Protein AF-A0A846DEI3-F1 (afdb_monomer_lite)

pLDDT: mean 89.53, std 8.42, range [49.41, 97.12]

Foldseek 3Di:
DLLVVLVVCLVCVVVVCVVVDACQVVLVVSLLVLLLVLQLDDADPVNLVVVVVSQVVSCVSRVYHSVLSNCCSVCHCVNPVNVCVLVVNPDPDDPDDPDDDPCNVVSVVSNVVSCVVVVVPD

Structure (mmCIF, N/CA/C/O backbone):
data_AF-A0A846DEI3-F1
#
_entry.id   AF-A0A846DEI3-F1
#
loop_
_atom_site.group_PDB
_atom_site.id
_atom_site.type_symbol
_atom_site.label_atom_id
_atom_site.label_alt_id
_atom_site.label_comp_id
_atom_site.label_asym_id
_atom_site.label_entity_id
_atom_site.label_seq_id
_atom_site.pdbx_PDB_ins_code
_atom_site.Cartn_x
_atom_site.Cartn_y
_atom_site.Cartn_z
_atom_site.occupancy
_atom_site.B_iso_or_equiv
_atom_site.auth_seq_id
_atom_site.auth_comp_id
_atom_site.auth_asym_id
_atom_site.auth_atom_id
_atom_site.pdbx_PDB_model_num
ATOM 1 N N . MET A 1 1 ? 7.607 -12.298 -1.172 1.00 78.75 1 MET A N 1
ATOM 2 C CA . MET A 1 1 ? 7.152 -12.685 -2.530 1.00 78.75 1 MET A CA 1
ATOM 3 C C . MET A 1 1 ? 6.881 -11.451 -3.376 1.00 78.75 1 MET A C 1
ATOM 5 O O . MET A 1 1 ? 7.475 -11.350 -4.434 1.00 78.75 1 MET A O 1
ATOM 9 N N . LEU A 1 2 ? 6.066 -10.498 -2.905 1.00 92.00 2 LEU A N 1
ATOM 10 C CA . LEU A 1 2 ? 5.775 -9.262 -3.643 1.00 92.00 2 LEU A CA 1
ATOM 11 C C . LEU A 1 2 ? 7.010 -8.369 -3.878 1.00 92.00 2 LEU A C 1
ATOM 13 O O . LEU A 1 2 ? 7.145 -7.809 -4.959 1.00 92.00 2 LEU A O 1
ATOM 17 N N . THR A 1 3 ? 7.956 -8.330 -2.931 1.00 92.88 3 THR A N 1
ATOM 18 C CA . THR A 1 3 ? 9.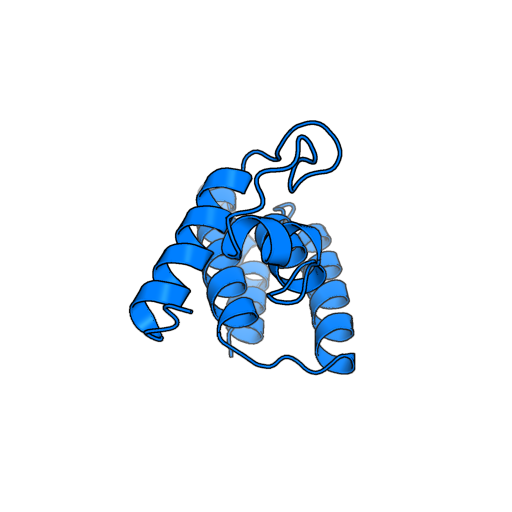280 -7.694 -3.101 1.00 92.88 3 THR A CA 1
ATOM 19 C C . THR A 1 3 ? 9.994 -8.205 -4.349 1.00 92.88 3 THR A C 1
ATOM 21 O O . THR A 1 3 ? 10.292 -7.419 -5.232 1.00 92.88 3 THR A O 1
ATOM 24 N N . ALA A 1 4 ? 10.145 -9.526 -4.484 1.00 94.00 4 ALA A N 1
ATOM 25 C CA . ALA A 1 4 ? 10.816 -10.136 -5.631 1.00 94.00 4 ALA A CA 1
ATOM 26 C C . ALA A 1 4 ? 10.081 -9.889 -6.961 1.00 94.00 4 ALA A C 1
ATOM 28 O O . ALA A 1 4 ? 10.718 -9.776 -8.002 1.00 94.00 4 ALA A O 1
ATOM 29 N N . ILE A 1 5 ? 8.744 -9.802 -6.942 1.00 93.81 5 ILE A N 1
ATOM 30 C CA . ILE A 1 5 ? 7.963 -9.421 -8.132 1.00 93.81 5 ILE A CA 1
ATOM 31 C C . ILE A 1 5 ? 8.276 -7.971 -8.513 1.00 93.81 5 ILE A C 1
ATOM 33 O O . ILE A 1 5 ? 8.549 -7.698 -9.675 1.00 93.81 5 ILE A O 1
ATOM 37 N N . THR A 1 6 ? 8.278 -7.067 -7.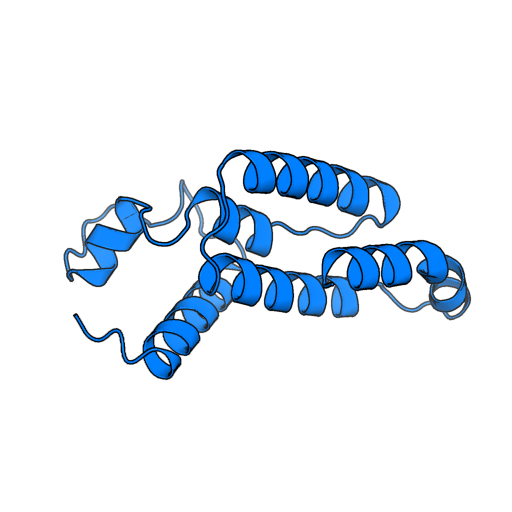530 1.00 94.44 6 THR A N 1
ATOM 38 C CA . THR A 1 6 ? 8.566 -5.639 -7.736 1.00 94.44 6 THR A CA 1
ATOM 39 C C . THR A 1 6 ? 9.988 -5.442 -8.267 1.00 94.44 6 THR A C 1
ATOM 41 O O . THR A 1 6 ? 10.175 -4.783 -9.282 1.00 94.44 6 THR A O 1
ATOM 44 N N . GLU A 1 7 ? 10.976 -6.093 -7.649 1.00 94.31 7 GLU A N 1
ATOM 45 C CA . GLU A 1 7 ? 12.375 -6.090 -8.097 1.00 94.31 7 GLU A CA 1
ATOM 46 C C . GLU A 1 7 ? 12.501 -6.619 -9.529 1.00 94.31 7 GLU A C 1
ATOM 48 O O . GLU A 1 7 ? 13.104 -5.964 -10.371 1.00 94.31 7 GLU A O 1
ATOM 53 N N . SER A 1 8 ? 11.856 -7.746 -9.847 1.00 93.75 8 SER A N 1
ATOM 54 C CA . SER A 1 8 ? 11.885 -8.299 -11.202 1.00 93.75 8 SER A CA 1
ATOM 55 C C . SER A 1 8 ? 11.248 -7.368 -12.237 1.00 93.75 8 SER A C 1
ATOM 57 O O . SER A 1 8 ? 11.721 -7.345 -13.373 1.00 93.75 8 SER A O 1
ATOM 59 N N . CYS A 1 9 ? 10.185 -6.631 -11.896 1.00 92.44 9 CYS A N 1
ATOM 60 C CA . CYS A 1 9 ? 9.587 -5.637 -12.792 1.00 92.44 9 CYS A CA 1
ATOM 61 C C . CYS A 1 9 ? 10.567 -4.500 -13.094 1.00 92.44 9 CYS A C 1
ATOM 63 O O . CYS A 1 9 ? 10.715 -4.134 -14.255 1.00 92.44 9 CYS A O 1
ATOM 65 N N . ILE A 1 10 ? 11.256 -3.997 -12.069 1.00 91.75 10 ILE A N 1
ATOM 66 C CA . ILE A 1 10 ? 12.214 -2.892 -12.187 1.00 91.75 10 ILE A CA 1
ATOM 67 C C . ILE A 1 10 ? 13.447 -3.331 -12.981 1.00 91.75 10 ILE A C 1
ATOM 69 O O . ILE A 1 10 ? 13.801 -2.696 -13.967 1.00 91.75 10 ILE A O 1
ATOM 73 N N . GLU A 1 11 ? 14.054 -4.463 -12.616 1.00 92.25 11 GLU A N 1
ATOM 74 C CA . GLU A 1 11 ? 15.271 -4.986 -13.256 1.00 92.25 11 GLU A CA 1
ATOM 75 C C . GLU A 1 11 ? 15.105 -5.264 -14.755 1.00 92.25 11 GLU A C 1
ATOM 77 O O . GLU A 1 11 ? 16.081 -5.241 -15.502 1.00 92.25 11 GLU A O 1
ATOM 82 N N . ASN A 1 12 ? 13.885 -5.572 -15.198 1.00 90.81 12 ASN A N 1
ATOM 83 C CA . ASN A 1 12 ? 13.601 -5.923 -16.589 1.00 90.81 12 ASN A CA 1
ATOM 84 C C . ASN A 1 12 ? 12.855 -4.810 -17.337 1.00 90.81 12 ASN A C 1
ATOM 86 O O . ASN A 1 12 ? 12.467 -5.030 -18.487 1.00 90.81 12 ASN A O 1
ATOM 90 N N . TRP A 1 13 ? 12.643 -3.641 -16.716 1.00 90.69 13 TRP A N 1
ATOM 91 C CA . TRP A 1 13 ? 11.827 -2.589 -17.319 1.00 90.69 13 TRP A CA 1
ATOM 92 C C . TRP A 1 13 ? 12.443 -2.015 -18.593 1.00 90.69 13 TRP A C 1
ATOM 94 O O . TRP A 1 13 ? 11.712 -1.754 -19.543 1.00 90.69 13 TRP A O 1
ATOM 104 N N . ASP A 1 14 ? 13.773 -1.920 -18.665 1.00 87.44 14 ASP A N 1
ATOM 105 C CA . ASP A 1 14 ? 14.489 -1.432 -19.852 1.00 87.44 14 ASP A CA 1
ATOM 106 C C . ASP A 1 14 ? 14.063 -2.171 -21.135 1.00 87.44 14 ASP A C 1
ATOM 108 O O . ASP A 1 14 ? 13.927 -1.569 -22.196 1.00 87.44 14 ASP A O 1
ATOM 112 N N . LEU A 1 15 ? 13.772 -3.476 -21.038 1.00 88.12 15 LEU A N 1
ATOM 113 C CA . LEU A 1 15 ? 13.312 -4.282 -22.176 1.00 88.12 15 LEU A CA 1
ATOM 114 C C . LEU A 1 15 ? 11.915 -3.883 -22.665 1.00 88.12 15 LEU A C 1
ATOM 116 O O . LEU A 1 15 ? 11.580 -4.116 -23.822 1.00 88.12 15 LEU A O 1
ATOM 120 N N . VAL A 1 16 ? 11.076 -3.359 -21.774 1.00 86.94 16 VAL A N 1
ATOM 121 C CA . VAL A 1 16 ? 9.705 -2.921 -22.059 1.00 86.94 16 VAL A CA 1
ATOM 122 C C . VAL A 1 16 ? 9.706 -1.467 -22.534 1.00 86.94 16 VAL A C 1
ATOM 124 O O . VAL A 1 16 ? 9.007 -1.147 -23.498 1.00 86.94 16 VAL A O 1
ATOM 127 N N . ASP A 1 17 ? 10.541 -0.621 -21.927 1.00 86.38 17 ASP A N 1
ATOM 128 C CA . ASP A 1 17 ? 10.724 0.785 -22.305 1.00 86.38 17 ASP A CA 1
ATOM 129 C C . ASP A 1 17 ? 11.225 0.941 -23.754 1.00 86.38 17 ASP A C 1
ATOM 131 O O . ASP A 1 17 ? 10.808 1.854 -24.464 1.00 86.38 17 ASP A O 1
ATOM 135 N N . GLU A 1 18 ? 12.001 -0.024 -24.272 1.00 89.25 18 GLU A N 1
ATOM 136 C CA . GLU A 1 18 ? 12.377 -0.096 -25.697 1.00 89.25 18 GLU A CA 1
ATOM 137 C C . GLU A 1 18 ? 11.171 -0.050 -26.664 1.00 89.25 18 GLU A C 1
ATOM 139 O O . GLU A 1 18 ? 11.315 0.349 -27.825 1.00 89.25 18 GLU A O 1
ATOM 144 N N . TYR A 1 19 ? 9.975 -0.427 -26.200 1.00 88.19 19 TYR A N 1
ATOM 145 C CA . TYR A 1 19 ? 8.728 -0.380 -26.968 1.00 88.19 19 TYR A CA 1
ATOM 146 C C . TYR A 1 19 ? 7.907 0.902 -26.739 1.00 88.19 19 TYR A C 1
ATOM 148 O O . TYR A 1 19 ? 6.831 1.040 -27.328 1.00 88.19 19 TYR A O 1
ATOM 156 N N . GLY A 1 20 ? 8.404 1.847 -25.935 1.00 84.12 20 GLY A N 1
ATOM 157 C CA . GLY A 1 20 ? 7.754 3.121 -25.618 1.00 84.12 20 GLY A CA 1
ATOM 158 C C . GLY A 1 20 ? 6.556 2.988 -24.677 1.00 84.12 20 GLY A C 1
ATOM 159 O O . GLY A 1 20 ? 5.601 3.756 -24.800 1.00 84.12 20 GLY A O 1
ATOM 160 N N . ILE A 1 21 ? 6.573 1.979 -23.805 1.00 85.81 21 ILE A N 1
ATOM 161 C CA . ILE A 1 21 ? 5.526 1.724 -22.813 1.00 85.81 21 ILE A CA 1
ATOM 162 C C . ILE A 1 21 ? 5.926 2.381 -21.490 1.00 85.81 21 ILE A C 1
ATOM 164 O O . ILE A 1 21 ? 7.038 2.181 -21.012 1.00 85.81 21 ILE A O 1
ATOM 168 N N . ASP A 1 22 ? 4.993 3.123 -20.899 1.00 85.69 22 ASP A N 1
ATOM 169 C CA . ASP A 1 22 ? 5.148 3.757 -19.589 1.00 85.69 22 ASP A CA 1
ATOM 170 C C . ASP A 1 22 ? 5.008 2.728 -18.451 1.00 85.69 22 ASP A C 1
ATOM 172 O O . ASP A 1 22 ? 4.202 1.795 -18.539 1.00 85.69 22 ASP A O 1
ATOM 176 N N . ASN A 1 23 ? 5.800 2.875 -17.389 1.00 87.44 23 ASN A N 1
ATOM 177 C CA . ASN A 1 23 ? 5.723 2.016 -16.207 1.00 87.44 23 ASN A CA 1
ATOM 178 C C . ASN A 1 23 ? 4.587 2.372 -15.267 1.00 87.44 23 ASN A C 1
ATOM 180 O O . ASN A 1 23 ? 4.241 1.530 -14.436 1.00 87.44 23 ASN A O 1
ATOM 184 N N . ASP A 1 24 ? 3.997 3.555 -15.405 1.00 86.69 24 ASP A N 1
ATOM 185 C CA . ASP A 1 24 ? 2.982 4.056 -14.486 1.00 86.69 24 ASP A CA 1
ATOM 186 C C . ASP A 1 24 ? 1.811 3.081 -14.288 1.00 86.69 24 ASP A C 1
ATOM 188 O O . ASP A 1 24 ? 1.379 2.871 -13.153 1.00 86.69 24 ASP A O 1
ATOM 192 N N . ASP A 1 25 ? 1.353 2.399 -15.343 1.00 88.06 25 ASP A N 1
ATOM 193 C CA . ASP A 1 25 ? 0.279 1.401 -15.240 1.00 88.06 25 ASP A CA 1
ATOM 194 C C . ASP A 1 25 ? 0.684 0.219 -14.340 1.00 88.06 25 ASP A C 1
ATOM 196 O O . ASP A 1 25 ? -0.068 -0.206 -13.462 1.00 88.06 25 ASP A O 1
ATOM 200 N N . ILE A 1 26 ? 1.901 -0.305 -14.515 1.00 90.88 26 ILE A N 1
ATOM 201 C CA . ILE A 1 26 ? 2.397 -1.437 -13.718 1.00 90.88 26 ILE A CA 1
ATO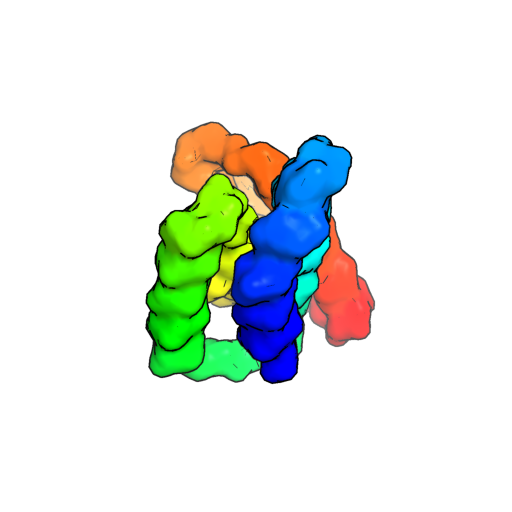M 202 C C . ILE A 1 26 ? 2.733 -0.986 -12.298 1.00 90.88 26 ILE A C 1
ATOM 204 O O . ILE A 1 26 ? 2.459 -1.711 -11.339 1.00 90.88 26 ILE A O 1
ATOM 208 N N . ALA A 1 27 ? 3.298 0.209 -12.144 1.00 91.19 27 ALA A N 1
ATOM 209 C CA . ALA A 1 27 ? 3.560 0.802 -10.846 1.00 91.19 27 ALA A CA 1
ATOM 210 C C . ALA A 1 27 ? 2.257 1.001 -10.064 1.00 91.19 27 ALA A C 1
ATOM 212 O O . ALA A 1 27 ? 2.212 0.647 -8.889 1.00 91.19 27 ALA A O 1
ATOM 213 N N . CYS A 1 28 ? 1.185 1.472 -10.707 1.00 90.75 28 CYS A N 1
ATOM 214 C CA . CYS A 1 28 ? -0.137 1.635 -10.102 1.00 90.75 28 CYS A CA 1
ATOM 215 C C . CYS A 1 28 ? -0.714 0.301 -9.597 1.00 90.75 28 CYS A C 1
ATOM 217 O O . CYS A 1 28 ? -1.153 0.196 -8.444 1.00 90.75 28 CYS A O 1
ATOM 219 N N . GLU A 1 29 ? -0.632 -0.754 -10.411 1.00 93.44 29 GLU A N 1
ATOM 220 C CA . GLU A 1 29 ? -1.056 -2.101 -10.015 1.00 93.44 29 GLU A CA 1
ATOM 221 C C . GLU A 1 29 ? -0.218 -2.641 -8.846 1.00 93.44 29 GLU A C 1
ATOM 223 O O . GLU A 1 29 ? -0.757 -3.154 -7.861 1.00 93.44 29 GLU A O 1
ATOM 228 N N . LEU A 1 30 ? 1.107 -2.467 -8.886 1.00 94.94 30 LEU A N 1
ATOM 229 C CA . LEU A 1 30 ? 1.983 -2.857 -7.779 1.00 94.94 30 LEU A CA 1
ATOM 230 C C . LEU A 1 30 ? 1.676 -2.064 -6.504 1.00 94.94 30 LEU A C 1
ATOM 232 O O . LEU A 1 30 ? 1.669 -2.646 -5.420 1.00 94.94 30 LEU A O 1
ATOM 236 N N . ASN A 1 31 ? 1.382 -0.770 -6.618 1.00 94.94 31 ASN A N 1
ATOM 237 C CA . ASN A 1 31 ? 1.002 0.094 -5.503 1.00 94.94 31 ASN A CA 1
ATOM 238 C C . ASN A 1 31 ? -0.288 -0.415 -4.836 1.00 94.94 31 ASN A C 1
ATOM 240 O O . ASN A 1 31 ? -0.345 -0.570 -3.615 1.00 94.94 31 ASN A O 1
ATOM 244 N N . THR A 1 32 ? -1.283 -0.790 -5.645 1.00 95.75 32 THR A N 1
ATOM 245 C CA . THR A 1 32 ? -2.542 -1.404 -5.192 1.00 95.75 32 THR A CA 1
ATOM 246 C C . THR A 1 32 ? -2.299 -2.720 -4.453 1.00 95.75 32 THR A C 1
ATOM 248 O O . THR A 1 32 ? -2.761 -2.899 -3.322 1.00 95.75 32 THR A O 1
ATOM 251 N N . VAL A 1 33 ? -1.519 -3.633 -5.038 1.00 95.88 33 VAL A N 1
ATOM 252 C CA . VAL A 1 33 ? -1.227 -4.938 -4.422 1.00 95.88 33 VAL A CA 1
ATOM 253 C C . VAL A 1 33 ? -0.401 -4.783 -3.139 1.00 95.88 33 VAL A C 1
ATOM 255 O O . VAL A 1 33 ? -0.627 -5.511 -2.164 1.00 95.88 33 VAL A O 1
ATOM 258 N N . TRP A 1 34 ? 0.522 -3.817 -3.088 1.00 96.88 34 TRP A N 1
ATOM 259 C CA . TRP A 1 34 ? 1.254 -3.478 -1.868 1.00 96.88 34 TRP A CA 1
ATOM 260 C C . TRP A 1 34 ? 0.324 -2.948 -0.781 1.00 96.88 34 TRP A C 1
ATOM 262 O O . TRP A 1 34 ? 0.397 -3.443 0.343 1.00 96.88 34 TRP A O 1
ATOM 272 N N . CYS A 1 35 ? -0.588 -2.022 -1.095 1.00 97.06 35 CYS A N 1
ATOM 273 C CA . CYS A 1 35 ? -1.605 -1.558 -0.149 1.00 97.06 35 CYS A CA 1
ATOM 274 C C . CYS A 1 35 ? -2.419 -2.711 0.431 1.00 97.06 35 CYS A C 1
ATOM 276 O O . CYS A 1 35 ? -2.551 -2.812 1.653 1.00 97.06 35 CYS A O 1
ATOM 278 N N . GLU A 1 36 ? -2.938 -3.597 -0.424 1.00 95.81 36 GLU A N 1
ATOM 279 C CA . GLU A 1 36 ? -3.708 -4.754 0.033 1.00 95.81 36 GLU A CA 1
ATOM 280 C C . GLU A 1 36 ? -2.889 -5.651 0.954 1.00 95.81 36 GLU A C 1
ATOM 282 O O . GLU A 1 36 ? -3.372 -6.062 2.012 1.00 95.81 36 GLU A O 1
ATOM 287 N N . THR A 1 37 ? -1.643 -5.932 0.571 1.00 95.25 37 THR A N 1
ATOM 288 C CA . THR A 1 37 ? -0.739 -6.788 1.341 1.00 95.25 37 THR A CA 1
ATOM 289 C C . THR A 1 37 ? -0.454 -6.173 2.706 1.00 95.25 37 THR A C 1
ATOM 291 O O . THR A 1 37 ? -0.615 -6.842 3.725 1.00 95.25 37 THR A O 1
ATOM 294 N N . ILE A 1 38 ? -0.106 -4.886 2.739 1.00 95.69 38 ILE A N 1
ATOM 295 C CA . ILE A 1 38 ? 0.232 -4.140 3.954 1.00 95.69 38 ILE A CA 1
ATOM 296 C C . ILE A 1 38 ? -0.948 -4.080 4.921 1.00 95.69 38 ILE A C 1
ATOM 298 O O . ILE A 1 38 ? -0.775 -4.260 6.122 1.00 95.69 38 ILE A O 1
ATOM 302 N N . LEU A 1 39 ? -2.157 -3.847 4.411 1.00 95.44 39 LEU A N 1
ATOM 303 C CA . LEU A 1 39 ? -3.358 -3.734 5.238 1.00 95.44 39 LEU A CA 1
ATOM 304 C C .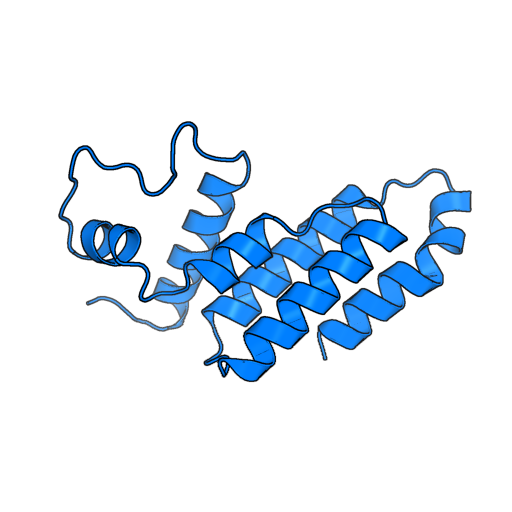 LEU A 1 39 ? -3.955 -5.096 5.622 1.00 95.44 39 LEU A C 1
ATOM 306 O O . LEU A 1 39 ? -4.757 -5.168 6.553 1.00 95.44 39 LEU A O 1
ATOM 310 N N . SER A 1 40 ? -3.581 -6.175 4.934 1.00 94.12 40 SER A N 1
ATOM 311 C CA . SER A 1 40 ? -4.060 -7.532 5.230 1.00 94.12 40 SER A CA 1
ATOM 312 C C . SER A 1 40 ? -3.102 -8.344 6.101 1.00 94.12 40 SER A C 1
ATOM 314 O O . SER A 1 40 ? -3.466 -9.437 6.537 1.00 94.12 40 SER A O 1
ATOM 316 N N . THR A 1 41 ? -1.893 -7.844 6.356 1.00 90.50 41 THR A N 1
ATOM 317 C CA . THR A 1 41 ? -0.854 -8.546 7.118 1.00 90.50 41 THR A CA 1
ATOM 318 C C . THR A 1 41 ? -0.437 -7.749 8.350 1.00 90.50 41 THR A C 1
ATOM 320 O O . THR A 1 41 ? -0.521 -6.524 8.378 1.00 90.50 41 THR A O 1
ATOM 323 N N . ASP A 1 42 ? -0.013 -8.451 9.401 1.00 87.06 42 ASP A N 1
ATOM 324 C CA . ASP A 1 42 ? 0.566 -7.808 10.582 1.00 87.06 42 ASP A CA 1
ATOM 325 C C . ASP A 1 42 ? 2.070 -7.629 10.354 1.00 87.06 42 ASP A C 1
ATOM 327 O O . ASP A 1 42 ? 2.851 -8.573 10.495 1.00 87.06 42 ASP A O 1
ATOM 331 N N . ILE A 1 43 ? 2.457 -6.432 9.911 1.00 88.19 43 ILE A N 1
ATOM 332 C CA . ILE A 1 43 ? 3.844 -6.106 9.570 1.00 88.19 43 ILE A CA 1
ATOM 333 C C . ILE A 1 43 ? 4.577 -5.607 10.814 1.00 88.19 43 ILE A C 1
ATOM 335 O O . ILE A 1 43 ? 4.242 -4.565 11.394 1.00 88.19 43 ILE A O 1
ATOM 339 N N . ALA A 1 44 ? 5.647 -6.312 11.181 1.00 89.75 44 ALA A N 1
ATOM 340 C CA . ALA A 1 44 ? 6.501 -5.926 12.294 1.00 89.75 44 ALA A CA 1
ATOM 341 C C . ALA A 1 44 ? 7.195 -4.579 12.036 1.00 89.75 44 ALA A C 1
ATOM 343 O O . ALA A 1 44 ? 7.532 -4.224 10.909 1.00 89.75 44 ALA A O 1
ATOM 344 N N . LYS A 1 45 ? 7.502 -3.828 13.101 1.00 89.38 45 LYS A N 1
ATOM 345 C CA . LYS A 1 45 ? 8.127 -2.499 12.977 1.00 89.38 45 LYS A CA 1
ATOM 346 C C . LYS A 1 45 ? 9.442 -2.505 12.181 1.00 89.38 45 LYS A C 1
ATOM 348 O O . LYS A 1 45 ? 9.695 -1.547 11.463 1.00 89.38 45 LYS A O 1
ATOM 353 N N . SER A 1 46 ? 10.270 -3.542 12.321 1.00 89.69 46 SER A N 1
ATOM 354 C CA . SER A 1 46 ? 11.509 -3.679 11.541 1.00 89.69 46 SER A CA 1
ATOM 355 C C . SER A 1 46 ? 11.224 -3.845 10.050 1.00 89.69 46 SER A C 1
ATOM 357 O O . SER A 1 46 ? 11.829 -3.161 9.239 1.00 89.69 46 SER A O 1
ATOM 359 N N . GLU A 1 47 ? 10.235 -4.666 9.704 1.00 91.75 47 GLU A N 1
ATOM 360 C CA . GLU A 1 47 ? 9.836 -4.912 8.317 1.00 91.75 47 GLU A CA 1
ATOM 361 C C . GLU A 1 47 ? 9.215 -3.665 7.672 1.00 91.75 47 GLU A C 1
ATOM 363 O O . GLU A 1 47 ? 9.444 -3.408 6.496 1.00 91.75 47 GLU A O 1
ATOM 368 N N . LYS A 1 48 ? 8.515 -2.819 8.444 1.00 92.31 48 LYS A N 1
ATOM 369 C CA . LYS A 1 48 ? 8.071 -1.504 7.948 1.00 92.31 48 LYS A CA 1
ATOM 370 C C . LYS A 1 48 ? 9.244 -0.614 7.529 1.00 92.31 48 LYS A C 1
ATOM 372 O O . LYS A 1 48 ? 9.141 0.080 6.527 1.00 92.31 48 LYS A O 1
ATOM 377 N N . VAL A 1 49 ? 10.341 -0.619 8.292 1.00 94.12 49 VAL A N 1
ATOM 378 C CA . VAL A 1 49 ? 11.541 0.166 7.952 1.00 94.12 49 VAL A CA 1
ATOM 379 C C . VAL A 1 49 ? 12.186 -0.376 6.681 1.00 94.12 49 VAL A C 1
ATOM 381 O O . VAL A 1 49 ? 12.521 0.407 5.799 1.00 94.12 49 VAL A O 1
ATOM 384 N N . ASP A 1 50 ? 12.305 -1.699 6.565 1.00 94.50 50 ASP A N 1
ATOM 385 C CA . ASP A 1 50 ? 12.861 -2.338 5.369 1.00 94.50 50 ASP A CA 1
ATOM 386 C C . ASP A 1 50 ? 12.007 -2.037 4.122 1.00 94.50 50 ASP A C 1
ATOM 388 O O . ASP A 1 50 ? 12.545 -1.748 3.055 1.00 94.50 50 ASP A O 1
ATOM 392 N N . LEU A 1 51 ? 10.675 -2.033 4.253 1.00 95.00 51 LEU A N 1
ATOM 393 C CA . LEU A 1 51 ? 9.764 -1.671 3.164 1.00 95.00 51 LEU A CA 1
ATOM 394 C C . LEU A 1 51 ? 9.877 -0.202 2.745 1.00 95.00 51 LEU A C 1
ATOM 396 O O . LEU A 1 51 ? 9.874 0.066 1.550 1.00 95.00 51 LEU A O 1
ATOM 400 N N . GLU A 1 52 ? 10.011 0.742 3.680 1.00 94.75 52 GLU A N 1
ATOM 401 C CA . GLU A 1 52 ? 10.237 2.156 3.329 1.00 94.75 52 GLU A CA 1
ATOM 402 C C . GLU A 1 52 ? 11.550 2.344 2.554 1.00 94.75 52 GLU A C 1
ATOM 404 O O . GLU A 1 52 ? 11.568 3.044 1.543 1.00 94.75 52 GLU A O 1
ATOM 409 N N . VAL A 1 53 ? 12.628 1.661 2.967 1.00 95.25 53 VAL A N 1
ATOM 410 C CA . VAL A 1 53 ? 13.909 1.674 2.237 1.00 95.25 53 VAL A CA 1
ATOM 411 C C . VAL A 1 53 ? 13.746 1.102 0.829 1.00 95.25 53 VAL A C 1
ATOM 413 O O . VAL A 1 53 ? 14.284 1.656 -0.129 1.00 95.25 53 VAL A O 1
ATOM 416 N N . ASN A 1 54 ? 12.984 0.018 0.687 1.00 94.69 54 ASN A N 1
ATOM 417 C CA . ASN A 1 54 ? 12.697 -0.566 -0.617 1.00 94.69 54 ASN A CA 1
ATOM 418 C C . ASN A 1 54 ? 11.871 0.377 -1.499 1.00 94.69 54 ASN A C 1
ATOM 420 O O . ASN A 1 54 ? 12.220 0.556 -2.659 1.00 94.69 54 ASN A O 1
ATOM 424 N N . PHE A 1 55 ? 10.830 1.026 -0.967 1.00 94.88 55 PHE A N 1
ATOM 425 C CA . PHE A 1 55 ? 10.053 2.008 -1.727 1.00 94.88 55 PHE A CA 1
ATOM 426 C C . PHE A 1 55 ? 10.909 3.198 -2.176 1.00 94.88 55 PHE A C 1
ATOM 428 O O . PHE A 1 55 ? 10.748 3.656 -3.306 1.00 94.88 55 PHE A O 1
ATOM 435 N N . ASP A 1 56 ? 11.838 3.676 -1.338 1.00 94.19 56 ASP A N 1
ATOM 436 C CA . ASP A 1 56 ? 12.798 4.721 -1.724 1.00 94.19 56 ASP A CA 1
ATOM 437 C C . ASP A 1 56 ? 13.691 4.247 -2.872 1.00 94.19 56 ASP A C 1
ATOM 439 O O . ASP A 1 56 ? 13.894 4.970 -3.847 1.00 94.19 56 ASP A O 1
ATOM 443 N N . PHE A 1 57 ? 14.226 3.031 -2.773 1.00 93.12 57 PHE A N 1
ATOM 444 C CA . PHE A 1 57 ? 15.065 2.454 -3.816 1.00 93.12 57 PHE A CA 1
ATOM 445 C C . PHE A 1 57 ? 14.295 2.288 -5.134 1.00 93.12 57 PHE A C 1
ATOM 447 O O . PHE A 1 57 ? 14.731 2.798 -6.161 1.00 93.12 57 PHE A O 1
ATOM 454 N N . TRP A 1 58 ? 13.119 1.660 -5.102 1.00 93.12 58 TRP A N 1
ATOM 455 C CA . TRP A 1 58 ? 12.300 1.416 -6.291 1.00 93.12 58 TRP A CA 1
ATOM 456 C C . TRP A 1 58 ? 11.860 2.700 -6.983 1.00 93.12 58 TRP A C 1
ATOM 458 O O . TRP A 1 58 ? 11.904 2.777 -8.206 1.00 93.12 58 TRP A O 1
ATOM 468 N N . GLN A 1 59 ? 11.491 3.726 -6.217 1.00 91.31 59 GLN A N 1
ATOM 469 C CA . GLN A 1 59 ? 11.151 5.030 -6.775 1.00 91.31 59 GLN A CA 1
ATOM 470 C C . GLN A 1 59 ? 12.349 5.682 -7.480 1.00 91.31 59 GLN A C 1
ATOM 472 O O . GLN A 1 59 ? 12.178 6.297 -8.529 1.00 91.31 59 GLN A O 1
ATOM 477 N N . ASN A 1 60 ? 13.558 5.557 -6.923 1.00 91.25 60 ASN A N 1
ATOM 478 C CA . ASN A 1 60 ? 14.761 6.119 -7.539 1.00 91.25 60 ASN A CA 1
ATOM 479 C C . ASN A 1 60 ? 15.166 5.379 -8.819 1.00 91.25 60 ASN A C 1
ATOM 481 O O . ASN A 1 60 ? 15.556 6.030 -9.784 1.00 91.25 60 ASN A O 1
ATOM 485 N N . GLU A 1 61 ? 15.078 4.049 -8.827 1.00 90.19 61 GLU A N 1
ATOM 486 C CA . GLU A 1 61 ? 15.461 3.242 -9.992 1.00 90.19 61 GLU A CA 1
ATOM 487 C C . GLU A 1 61 ? 14.433 3.333 -11.120 1.00 90.19 61 GLU A C 1
ATOM 489 O O . GLU A 1 61 ? 14.799 3.397 -12.289 1.00 90.19 61 GLU A O 1
ATOM 494 N N . TRP A 1 62 ? 13.145 3.341 -10.778 1.00 88.19 62 TRP A N 1
ATOM 495 C CA . TRP A 1 62 ? 12.078 3.188 -11.762 1.00 88.19 62 TRP A CA 1
ATOM 496 C C . TRP A 1 62 ? 11.392 4.508 -12.126 1.00 88.19 62 TRP A C 1
ATOM 498 O O . TRP A 1 62 ? 10.771 4.607 -13.175 1.00 88.19 62 TRP A O 1
ATOM 508 N N . GLY A 1 63 ? 11.503 5.545 -11.294 1.00 83.75 63 GLY A N 1
ATOM 509 C CA . GLY A 1 63 ? 10.881 6.848 -11.547 1.00 83.75 63 GLY A CA 1
ATOM 510 C C . GLY A 1 63 ? 9.377 6.922 -11.257 1.00 83.75 63 GLY A C 1
ATOM 511 O O . GLY A 1 63 ? 8.815 8.010 -11.363 1.00 83.75 63 GLY A O 1
ATOM 512 N N . SER A 1 64 ? 8.738 5.825 -10.837 1.00 81.44 64 SER A N 1
ATOM 513 C CA . SER A 1 64 ? 7.323 5.794 -10.431 1.00 81.44 64 SER A CA 1
ATOM 514 C C . SER A 1 64 ? 7.150 5.814 -8.910 1.00 81.44 64 SER A C 1
ATOM 516 O O . SER A 1 64 ? 8.010 5.362 -8.149 1.00 81.44 64 SER A O 1
ATOM 518 N N . TYR A 1 65 ? 6.003 6.316 -8.449 1.00 84.12 65 TYR A N 1
ATOM 519 C CA . TYR A 1 65 ? 5.736 6.551 -7.029 1.00 84.12 65 TYR A CA 1
ATOM 520 C C . TYR A 1 65 ? 4.911 5.433 -6.374 1.00 84.12 65 TYR A C 1
ATOM 522 O O . TYR A 1 65 ? 3.896 4.982 -6.901 1.00 84.12 65 TYR A O 1
ATOM 530 N N . PHE A 1 66 ? 5.298 5.057 -5.151 1.00 92.19 66 PHE A N 1
ATOM 531 C CA . PHE A 1 66 ? 4.587 4.097 -4.289 1.00 92.19 66 PHE A CA 1
ATOM 532 C C . PHE A 1 66 ? 3.807 4.796 -3.159 1.00 92.19 66 PHE A C 1
ATOM 534 O O . PHE A 1 66 ? 3.660 4.269 -2.056 1.00 92.19 66 PHE A O 1
ATOM 541 N N . ASP A 1 67 ? 3.323 6.016 -3.407 1.00 93.12 67 ASP A N 1
ATOM 542 C CA . ASP A 1 67 ? 2.805 6.893 -2.347 1.00 93.12 67 ASP A CA 1
ATOM 543 C C . ASP A 1 67 ? 1.576 6.321 -1.628 1.00 93.12 67 ASP A C 1
ATOM 545 O O . ASP A 1 67 ? 1.460 6.444 -0.407 1.00 93.12 67 ASP A O 1
ATOM 549 N N . MET A 1 68 ? 0.685 5.637 -2.354 1.00 95.75 68 MET A N 1
ATOM 550 C CA . MET A 1 68 ? -0.478 4.973 -1.763 1.00 95.75 68 MET A CA 1
ATOM 551 C C . MET A 1 68 ? -0.060 3.846 -0.801 1.00 95.75 68 MET A C 1
ATOM 553 O O . MET A 1 68 ? -0.561 3.772 0.326 1.00 95.75 68 MET A O 1
ATOM 557 N N . ALA A 1 69 ? 0.898 3.002 -1.196 1.00 96.19 69 ALA A N 1
ATOM 558 C CA . ALA A 1 69 ? 1.443 1.922 -0.377 1.00 96.19 69 ALA A CA 1
ATOM 559 C C . ALA A 1 69 ? 2.168 2.457 0.857 1.00 96.19 69 ALA A C 1
ATOM 561 O O . ALA A 1 69 ? 1.966 1.934 1.956 1.00 96.19 69 ALA A O 1
ATOM 562 N N . ARG A 1 70 ? 2.932 3.546 0.720 1.00 95.56 70 ARG A N 1
ATOM 563 C CA . ARG A 1 70 ? 3.536 4.241 1.867 1.00 95.56 70 ARG A CA 1
ATOM 564 C C . ARG A 1 70 ? 2.480 4.788 2.818 1.00 95.56 70 ARG A C 1
ATOM 566 O O . ARG A 1 70 ? 2.568 4.560 4.023 1.00 95.56 70 ARG A O 1
ATOM 573 N N . ALA A 1 71 ? 1.437 5.441 2.303 1.00 95.38 71 ALA A N 1
ATOM 574 C CA . ALA A 1 71 ? 0.336 5.924 3.133 1.00 95.38 71 ALA A CA 1
ATOM 575 C C . ALA A 1 71 ? -0.353 4.771 3.880 1.00 95.38 71 ALA A C 1
ATOM 577 O O . ALA A 1 71 ? -0.632 4.889 5.076 1.00 95.38 71 ALA A O 1
ATOM 578 N N . ALA A 1 72 ? -0.567 3.630 3.217 1.00 96.44 72 ALA A N 1
ATOM 579 C CA . ALA A 1 72 ? -1.085 2.421 3.851 1.00 96.44 72 ALA A CA 1
ATOM 580 C C . ALA A 1 72 ? -0.149 1.893 4.956 1.00 96.44 72 ALA A C 1
ATOM 582 O O . ALA A 1 72 ? -0.630 1.532 6.031 1.00 96.44 72 ALA A O 1
ATOM 583 N N . LEU A 1 73 ? 1.169 1.896 4.732 1.00 95.81 73 LEU A N 1
ATOM 584 C CA . LEU A 1 73 ? 2.183 1.423 5.683 1.00 95.81 73 LEU A CA 1
ATOM 585 C C . LEU A 1 73 ? 2.276 2.299 6.939 1.00 95.81 73 LEU A C 1
ATOM 587 O O . LEU A 1 73 ? 2.363 1.782 8.064 1.00 95.81 73 LEU A O 1
ATOM 591 N N . GLN A 1 74 ? 2.248 3.617 6.729 1.00 93.38 74 GLN A N 1
ATOM 592 C CA . GLN A 1 74 ? 2.414 4.643 7.757 1.00 93.38 74 GLN A CA 1
ATOM 593 C C . GLN A 1 74 ? 1.154 4.823 8.596 1.00 93.38 74 GLN A C 1
ATOM 595 O O . GLN A 1 74 ? 1.233 4.845 9.824 1.00 93.38 74 GLN A O 1
ATOM 600 N N . GLN A 1 75 ? -0.008 4.930 7.948 1.00 93.50 75 GLN A N 1
ATOM 601 C CA . GLN A 1 75 ? -1.282 5.049 8.649 1.00 93.50 75 GLN A CA 1
ATOM 602 C C . GLN A 1 75 ? -1.644 3.696 9.282 1.00 93.50 75 GLN A C 1
ATOM 604 O O . GLN A 1 75 ? -1.889 3.600 10.485 1.00 93.50 75 GLN A O 1
ATOM 609 N N . GLY A 1 76 ? -1.642 2.619 8.494 1.00 93.12 76 GLY A N 1
ATOM 610 C CA . GLY A 1 76 ? -2.182 1.331 8.925 1.00 93.12 76 GLY A CA 1
ATOM 611 C C . GLY A 1 76 ? -3.651 1.430 9.359 1.00 93.12 76 GLY A C 1
ATOM 612 O O . GLY A 1 76 ? -4.360 2.375 9.001 1.00 93.12 76 GLY A O 1
ATOM 613 N N . TRP A 1 77 ? -4.107 0.444 10.136 1.00 93.62 77 TRP A N 1
ATOM 614 C CA . TRP A 1 77 ? -5.453 0.436 10.723 1.00 93.62 77 TRP A CA 1
ATOM 615 C C . TRP A 1 77 ? -5.545 1.246 12.016 1.00 93.62 77 TRP A C 1
ATOM 617 O O . TRP A 1 77 ? -6.580 1.849 12.278 1.00 93.62 77 TRP A O 1
ATOM 627 N N . ASP A 1 78 ? -4.461 1.320 12.788 1.00 92.25 78 ASP A N 1
ATOM 628 C CA . ASP A 1 78 ? -4.429 1.997 14.093 1.00 92.25 78 ASP A CA 1
ATOM 629 C C . ASP A 1 78 ? -4.237 3.518 13.989 1.00 92.25 78 ASP A C 1
ATOM 631 O O . ASP A 1 78 ? -4.084 4.199 15.006 1.00 92.25 78 ASP A O 1
ATOM 635 N N . TYR A 1 79 ? -4.239 4.075 12.772 1.00 92.81 79 TYR A N 1
ATOM 636 C CA . TYR A 1 79 ? -4.121 5.513 12.572 1.00 92.81 79 TYR A CA 1
ATOM 637 C C . TYR A 1 79 ? -5.259 6.246 13.297 1.00 92.81 79 TYR A C 1
ATOM 639 O O . TYR A 1 79 ? -6.427 6.022 12.962 1.00 92.81 79 TYR A O 1
ATOM 647 N N . PRO A 1 80 ? -4.974 7.148 14.256 1.00 91.50 80 PRO A N 1
ATOM 648 C CA . PRO A 1 80 ? -6.029 7.733 15.078 1.00 91.50 80 PRO A CA 1
ATOM 649 C C . PRO A 1 80 ? -7.125 8.463 14.279 1.00 91.50 80 PRO A C 1
ATOM 651 O O . PRO A 1 80 ? -8.298 8.244 14.586 1.00 91.50 80 PRO A O 1
ATOM 654 N N . PRO A 1 81 ? -6.816 9.262 13.232 1.00 90.94 81 PRO A N 1
ATOM 655 C CA . PRO A 1 81 ? -7.851 9.857 12.385 1.00 90.94 81 PRO A CA 1
ATOM 656 C C . PRO A 1 81 ? -8.731 8.822 11.669 1.00 90.94 81 PRO A C 1
ATOM 658 O O . PRO A 1 81 ? -9.941 9.012 11.583 1.00 90.94 81 PRO A O 1
ATOM 661 N N . LEU A 1 82 ? -8.156 7.701 11.216 1.00 91.94 82 LEU A N 1
ATOM 662 C CA . LEU A 1 82 ? -8.920 6.620 10.586 1.00 91.9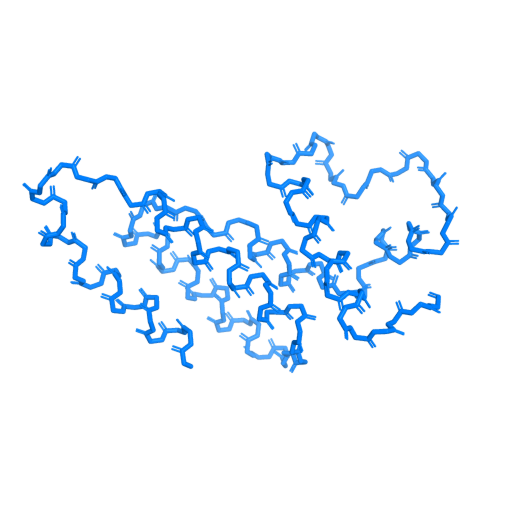4 82 LEU A CA 1
ATOM 663 C C . LEU A 1 82 ? -9.864 5.946 11.589 1.00 91.94 82 LEU A C 1
ATOM 665 O O . LEU A 1 82 ? -11.034 5.745 11.282 1.00 91.94 82 LEU A O 1
ATOM 669 N N . GLN A 1 83 ? -9.385 5.653 12.800 1.00 92.25 83 GLN A N 1
ATOM 670 C CA . GLN A 1 83 ? -10.196 5.054 13.866 1.00 92.25 83 GLN A CA 1
ATOM 671 C C . GLN A 1 83 ? -11.401 5.930 14.243 1.00 92.25 83 GLN A C 1
ATOM 673 O O . GLN A 1 83 ? -12.495 5.411 14.448 1.00 92.25 83 GLN A O 1
ATOM 678 N N . GLN A 1 84 ? -11.237 7.258 14.280 1.00 90.06 84 GLN A N 1
ATOM 679 C CA . GLN A 1 84 ? -12.357 8.180 14.514 1.00 90.06 84 GLN A CA 1
ATOM 680 C C . GLN A 1 84 ? -13.417 8.086 13.409 1.00 90.06 84 GLN A C 1
ATOM 682 O O . GLN A 1 84 ? -14.607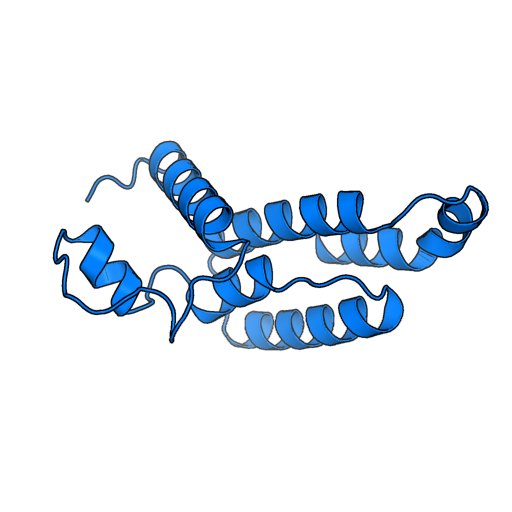 8.000 13.708 1.00 90.06 84 GLN A O 1
ATOM 687 N N . ILE A 1 85 ? -12.987 8.049 12.144 1.00 89.44 85 ILE A N 1
ATOM 688 C CA . ILE A 1 85 ? -13.890 7.923 10.993 1.00 89.44 85 ILE A CA 1
ATOM 689 C C . ILE A 1 85 ? -14.648 6.592 11.039 1.00 89.44 85 ILE A C 1
ATOM 691 O O . ILE A 1 85 ? -15.867 6.587 10.880 1.00 89.44 85 ILE A O 1
ATOM 695 N N . LEU A 1 86 ? -13.953 5.479 11.300 1.00 88.75 86 LEU A N 1
ATOM 696 C CA . LEU A 1 86 ? -14.567 4.148 11.378 1.00 88.75 86 LEU A CA 1
ATOM 697 C C . LEU A 1 86 ? -15.593 4.043 12.519 1.00 88.75 86 LEU A C 1
ATOM 699 O O . LEU A 1 86 ? -16.612 3.383 12.360 1.00 88.75 86 LEU A O 1
ATOM 703 N N . GLN A 1 87 ? -15.389 4.770 13.620 1.00 89.62 87 GLN A N 1
ATOM 704 C CA . GLN A 1 87 ? -16.342 4.862 14.736 1.00 89.62 87 GLN A CA 1
ATOM 705 C C . GLN A 1 87 ? -17.525 5.814 14.467 1.00 89.62 87 GLN A C 1
ATOM 707 O O . GLN A 1 87 ? -18.365 6.023 15.343 1.00 89.62 87 GLN A O 1
ATOM 712 N N . GLY A 1 88 ? -17.600 6.428 13.281 1.00 87.69 88 GLY A N 1
ATOM 713 C CA . GLY A 1 88 ? -18.644 7.391 12.925 1.00 87.69 88 GLY A CA 1
ATOM 714 C C . GLY A 1 88 ? -18.443 8.789 13.520 1.00 87.69 88 GLY A C 1
ATOM 715 O O . GLY A 1 88 ? -19.325 9.642 13.394 1.00 87.69 88 GLY A O 1
ATOM 716 N N . ASN A 1 89 ? -17.286 9.064 14.130 1.00 86.25 89 ASN A N 1
ATOM 717 C CA . ASN A 1 89 ? -16.934 10.394 14.615 1.00 86.25 89 ASN A CA 1
ATOM 718 C C . ASN A 1 89 ? -16.421 11.237 13.445 1.00 86.25 89 ASN A C 1
ATOM 720 O O . ASN A 1 89 ? -15.218 11.402 13.244 1.00 86.25 89 ASN A O 1
ATOM 724 N N . ILE A 1 90 ? -17.352 11.789 12.667 1.00 70.31 90 ILE A N 1
ATOM 725 C CA . ILE A 1 90 ? -17.034 12.732 11.592 1.00 70.31 90 ILE A CA 1
ATOM 726 C C . ILE A 1 90 ? -16.695 14.085 12.232 1.00 70.31 90 ILE A C 1
ATOM 728 O O . ILE A 1 90 ? -17.548 14.957 12.406 1.00 70.31 90 ILE A O 1
ATOM 732 N N . THR A 1 91 ? -15.444 14.250 12.652 1.00 63.12 91 THR A N 1
ATOM 733 C CA . THR A 1 91 ? -14.894 15.555 13.025 1.00 63.12 91 THR A CA 1
ATOM 734 C C . THR A 1 91 ? -14.600 16.368 11.761 1.00 63.12 91 THR A C 1
ATOM 736 O O . THR A 1 91 ? -14.475 15.829 10.665 1.00 63.12 91 THR A O 1
ATOM 739 N N . SER A 1 92 ? -14.434 17.688 11.886 1.00 61.09 92 SER A N 1
ATOM 740 C CA . SER A 1 92 ? -13.930 18.525 10.781 1.00 61.09 92 SER A CA 1
ATOM 741 C C . SER A 1 92 ? -12.465 18.228 10.416 1.00 61.09 92 SER A C 1
ATOM 743 O O . SER A 1 92 ? -11.869 18.951 9.620 1.00 61.09 92 SER A O 1
ATOM 745 N N . THR A 1 93 ? -11.853 17.228 11.053 1.00 63.38 93 THR A N 1
ATOM 746 C CA . THR A 1 93 ? -10.475 16.803 10.836 1.00 63.38 93 THR A CA 1
ATOM 747 C C . THR A 1 93 ? -10.446 15.839 9.655 1.00 63.38 93 THR A C 1
ATOM 749 O O . THR A 1 93 ? -10.971 14.733 9.731 1.00 63.38 93 THR A O 1
ATOM 752 N N . SER A 1 94 ? -9.840 16.278 8.555 1.00 71.38 94 SER A N 1
ATOM 753 C CA . SER A 1 94 ? -9.555 15.433 7.393 1.00 71.38 94 SER A CA 1
ATOM 754 C C . SER A 1 94 ? -8.618 14.278 7.777 1.00 71.38 94 SER A C 1
ATOM 756 O O . SER A 1 94 ? -7.738 14.452 8.621 1.00 71.38 94 SER A O 1
ATOM 758 N N . LEU A 1 95 ? -8.778 13.116 7.129 1.00 84.62 95 LEU A N 1
ATOM 759 C CA . LEU A 1 95 ? -7.811 12.006 7.177 1.00 84.62 95 LEU A CA 1
ATOM 760 C C . LEU A 1 95 ? -6.422 12.442 6.678 1.00 84.62 95 LEU A C 1
ATOM 762 O O . LEU A 1 95 ? -5.410 11.863 7.062 1.00 84.62 95 LEU A O 1
ATOM 766 N N . TRP A 1 96 ? -6.398 13.461 5.820 1.00 87.31 96 TRP A N 1
ATOM 767 C CA . TRP A 1 96 ? -5.217 13.979 5.148 1.00 87.31 96 TRP A CA 1
ATOM 768 C C . TRP A 1 96 ? -4.857 15.364 5.670 1.00 87.31 96 TRP A C 1
ATOM 770 O O . TRP A 1 96 ? -5.729 16.220 5.859 1.00 87.31 96 TRP A O 1
ATOM 780 N N . GLU A 1 97 ? -3.563 15.607 5.851 1.00 82.56 97 GLU A N 1
ATOM 781 C CA . GLU A 1 97 ? -3.049 16.944 6.126 1.00 82.56 97 GLU A CA 1
ATOM 782 C C . GLU A 1 97 ? -3.155 17.803 4.857 1.00 82.56 97 GLU A C 1
ATOM 784 O O . GLU A 1 97 ? -2.378 17.660 3.919 1.00 82.56 97 GLU A O 1
ATOM 789 N N . GLY A 1 98 ? -4.139 18.706 4.814 1.00 85.50 98 GLY A N 1
ATOM 790 C CA . GLY A 1 98 ? -4.369 19.579 3.662 1.00 85.50 98 GLY A CA 1
ATOM 791 C C . GLY A 1 98 ? -5.284 18.952 2.610 1.00 85.50 98 GLY A C 1
ATOM 792 O O . GLY A 1 98 ? -6.358 18.448 2.944 1.00 85.50 98 GLY A O 1
ATOM 793 N N . PHE A 1 99 ? -4.900 19.061 1.337 1.00 87.31 99 PHE A N 1
ATOM 794 C CA . PHE A 1 99 ? -5.672 18.479 0.241 1.00 87.31 99 PHE A CA 1
ATOM 795 C C . PHE A 1 99 ? -5.478 16.958 0.209 1.00 87.31 99 PHE A C 1
ATOM 797 O O . PHE A 1 99 ? -4.342 16.502 0.347 1.00 87.31 99 PHE A O 1
ATOM 804 N N . PRO A 1 100 ? -6.556 16.172 0.030 1.00 90.38 100 PRO A N 1
ATOM 805 C CA . PRO A 1 100 ? -6.428 14.739 -0.194 1.00 90.38 100 PRO A CA 1
ATOM 806 C C . PRO A 1 100 ? -5.513 14.458 -1.396 1.00 90.38 100 PRO A C 1
ATOM 808 O O . PRO A 1 100 ? -5.642 15.154 -2.405 1.00 90.38 100 PRO A O 1
ATOM 811 N N . PRO A 1 101 ? -4.604 13.472 -1.302 1.00 92.56 101 PRO A N 1
ATOM 812 C CA . PRO A 1 101 ? -3.831 13.021 -2.452 1.00 92.56 101 PRO A CA 1
ATOM 813 C C . PRO A 1 101 ? -4.740 12.349 -3.488 1.00 92.56 101 PRO A C 1
ATOM 815 O O . PRO A 1 101 ? -5.814 11.857 -3.140 1.00 92.56 101 PRO A O 1
ATOM 818 N N . ASP A 1 102 ? -4.283 12.261 -4.737 1.00 92.25 102 ASP A N 1
ATOM 819 C CA . ASP A 1 102 ? -5.074 11.692 -5.840 1.00 92.25 102 ASP A CA 1
ATOM 820 C C . ASP A 1 102 ? -5.489 10.229 -5.582 1.00 92.25 102 ASP A C 1
ATOM 822 O O . ASP A 1 102 ? -6.581 9.820 -5.956 1.00 92.25 102 ASP A O 1
ATOM 826 N N . TYR A 1 103 ? -4.677 9.470 -4.834 1.00 93.00 103 TYR A N 1
ATOM 827 C CA . TYR A 1 103 ? -4.958 8.083 -4.437 1.00 93.00 103 TYR A CA 1
ATOM 828 C C . TYR A 1 103 ? -5.895 7.940 -3.219 1.00 93.00 103 TYR A C 1
ATOM 830 O O . TYR A 1 103 ? -6.108 6.833 -2.717 1.00 93.00 103 TYR A O 1
ATOM 838 N N . ALA A 1 104 ? -6.412 9.039 -2.656 1.00 94.06 104 ALA A N 1
ATOM 839 C CA . ALA A 1 104 ? -7.175 9.006 -1.406 1.00 94.06 104 ALA A CA 1
ATOM 840 C C . ALA A 1 104 ? -8.431 8.127 -1.493 1.00 94.06 104 ALA A C 1
ATOM 842 O O . ALA A 1 104 ? -8.747 7.409 -0.538 1.00 94.06 104 ALA A O 1
ATOM 843 N N . GLU A 1 105 ? -9.144 8.203 -2.618 1.00 93.69 105 GLU A N 1
ATOM 844 C CA . GLU A 1 105 ? -10.353 7.415 -2.865 1.00 93.69 105 GLU A CA 1
ATOM 845 C C . GLU A 1 105 ? -10.015 5.934 -3.071 1.00 93.69 105 GLU A C 1
ATOM 847 O O . GLU A 1 105 ? -10.662 5.078 -2.463 1.00 93.69 105 GLU A O 1
ATOM 852 N N . ASP A 1 106 ? -8.951 5.632 -3.817 1.00 95.88 106 ASP A N 1
ATOM 853 C CA . ASP A 1 106 ? -8.485 4.261 -4.054 1.00 95.88 106 ASP A CA 1
ATOM 854 C C . ASP A 1 106 ? -8.065 3.575 -2.749 1.00 95.88 106 ASP A C 1
ATOM 856 O O . ASP A 1 106 ? -8.505 2.461 -2.448 1.00 95.88 106 ASP A O 1
ATOM 860 N N . LEU A 1 107 ? -7.303 4.266 -1.893 1.00 96.62 107 LEU A N 1
ATOM 861 C CA . LEU A 1 107 ? -6.922 3.732 -0.584 1.00 96.62 107 LEU A CA 1
ATOM 862 C C . LEU A 1 107 ? -8.143 3.497 0.319 1.00 96.62 107 LEU A C 1
ATOM 864 O O . LEU A 1 107 ? -8.178 2.529 1.088 1.00 96.62 107 LEU A O 1
ATOM 868 N N . ALA A 1 108 ? -9.149 4.374 0.255 1.00 95.06 108 ALA A N 1
ATOM 869 C CA . ALA A 1 108 ? -10.395 4.181 0.989 1.00 95.06 108 ALA A CA 1
ATOM 870 C C . ALA A 1 108 ? -11.157 2.950 0.473 1.00 95.06 108 ALA A C 1
ATOM 872 O O . ALA A 1 108 ? -11.617 2.137 1.279 1.00 95.06 108 ALA A O 1
ATOM 873 N N . LEU A 1 109 ? -11.235 2.769 -0.847 1.00 96.38 109 LEU A N 1
ATOM 874 C CA . LEU A 1 109 ? -11.871 1.614 -1.473 1.00 96.38 109 LEU A CA 1
ATOM 875 C C . LEU A 1 109 ? -11.179 0.302 -1.081 1.00 96.38 109 LEU A C 1
ATOM 877 O O . LEU A 1 109 ? -11.858 -0.631 -0.650 1.00 96.38 109 LEU A O 1
ATOM 881 N N . ILE A 1 110 ? -9.846 0.246 -1.141 1.00 97.12 110 ILE A N 1
ATOM 882 C CA . ILE A 1 110 ? -9.059 -0.926 -0.723 1.00 97.12 110 ILE A CA 1
ATOM 883 C C . ILE A 1 110 ? -9.368 -1.292 0.733 1.00 97.12 110 ILE A C 1
ATOM 885 O O . ILE A 1 110 ? -9.645 -2.452 1.048 1.00 97.12 110 ILE A O 1
ATOM 889 N N . ARG A 1 111 ? -9.385 -0.304 1.637 1.00 96.06 111 ARG A N 1
ATOM 890 C CA . ARG A 1 111 ? -9.738 -0.524 3.049 1.00 96.06 111 ARG A CA 1
ATOM 891 C C . ARG A 1 111 ? -11.138 -1.121 3.194 1.00 96.06 111 ARG A C 1
ATOM 893 O O . ARG A 1 111 ? -11.299 -2.110 3.907 1.00 96.06 111 ARG A O 1
ATOM 900 N N . LEU A 1 112 ? -12.135 -0.571 2.503 1.00 95.12 112 LEU A N 1
ATOM 901 C CA . LEU A 1 112 ? -13.508 -1.087 2.538 1.00 95.12 112 LEU A CA 1
ATOM 902 C C . LEU A 1 112 ? -13.590 -2.533 2.033 1.00 95.12 112 LEU A C 1
ATOM 904 O O . LEU A 1 112 ? -14.201 -3.375 2.689 1.00 95.12 112 LEU A O 1
ATOM 908 N N . GLN A 1 113 ? -12.919 -2.846 0.924 1.00 95.56 113 GLN A N 1
ATOM 909 C CA . GLN A 1 113 ? -12.870 -4.202 0.373 1.00 95.56 113 GLN A CA 1
ATOM 910 C C . GLN A 1 113 ? -12.190 -5.197 1.324 1.00 95.56 113 GLN A C 1
ATOM 912 O O . GLN A 1 113 ? -12.561 -6.371 1.365 1.00 95.56 113 GLN A O 1
ATOM 917 N N . ILE A 1 114 ? -11.178 -4.768 2.081 1.00 94.81 114 ILE A N 1
ATOM 918 C CA . ILE A 1 114 ? -10.533 -5.613 3.096 1.00 94.81 114 ILE A CA 1
ATOM 919 C C . ILE A 1 114 ? -11.481 -5.858 4.273 1.00 94.81 114 ILE A C 1
ATOM 921 O O . ILE A 1 114 ? -11.615 -7.003 4.708 1.00 94.81 114 ILE A O 1
ATOM 925 N N . LEU A 1 115 ? -12.168 -4.823 4.768 1.00 92.56 115 LEU A N 1
ATOM 926 C CA . LEU A 1 115 ? -13.150 -4.959 5.851 1.00 92.56 115 LEU A CA 1
ATOM 927 C C . LEU A 1 115 ? -14.293 -5.908 5.464 1.00 92.56 115 LEU A C 1
ATOM 929 O O . LEU A 1 115 ? -14.630 -6.802 6.244 1.00 92.56 115 LEU A O 1
ATOM 933 N N . GLU A 1 116 ? -14.822 -5.771 4.243 1.00 92.50 116 GLU A N 1
ATOM 934 C CA . GLU A 1 116 ? -15.849 -6.659 3.686 1.00 92.50 116 GLU A CA 1
ATOM 935 C C . GLU A 1 116 ? -15.363 -8.119 3.640 1.00 92.50 116 GLU A C 1
ATOM 937 O O . GLU A 1 116 ? -16.042 -9.017 4.148 1.00 92.50 116 GLU A O 1
ATOM 942 N N . ARG A 1 117 ? -14.153 -8.359 3.106 1.00 90.56 117 ARG A N 1
ATOM 943 C CA . ARG A 1 117 ? -13.529 -9.695 3.027 1.00 90.56 117 ARG A CA 1
ATOM 944 C C . ARG A 1 117 ? -13.293 -10.321 4.404 1.00 90.56 117 ARG A C 1
ATOM 946 O O . ARG A 1 117 ? -13.488 -11.523 4.570 1.00 90.56 117 ARG A O 1
ATOM 953 N N . GLN A 1 118 ? -12.856 -9.530 5.383 1.00 83.62 118 GLN A N 1
ATOM 954 C CA . GLN A 1 118 ? -12.500 -10.011 6.723 1.00 83.62 118 GLN A CA 1
ATOM 955 C C . GLN A 1 118 ? -13.693 -10.078 7.691 1.00 83.62 118 GLN A C 1
ATOM 957 O O . GLN A 1 118 ? -13.503 -10.466 8.842 1.00 83.62 118 GLN A O 1
ATOM 962 N N . GLN A 1 119 ? -14.903 -9.708 7.249 1.00 75.12 119 GLN A N 1
ATOM 963 C CA . GLN A 1 119 ? -16.093 -9.552 8.101 1.00 75.12 119 GLN A CA 1
ATOM 964 C C . GLN A 1 119 ? -15.856 -8.657 9.329 1.00 75.12 119 GLN A C 1
ATOM 966 O O . GLN A 1 119 ? -16.494 -8.831 10.368 1.00 75.12 119 GLN A O 1
ATOM 971 N N . ARG A 1 120 ? -14.934 -7.695 9.230 1.00 61.50 120 ARG A N 1
ATOM 972 C CA . ARG A 1 120 ? -14.665 -6.728 10.298 1.00 61.50 120 ARG A CA 1
ATOM 973 C C . ARG A 1 120 ? -15.723 -5.627 10.239 1.00 61.50 120 ARG A C 1
ATOM 975 O O . ARG A 1 120 ? -15.482 -4.556 9.694 1.00 61.50 120 ARG A O 1
ATOM 982 N N . TYR A 1 121 ? -16.908 -5.941 10.755 1.00 57.62 121 TYR A N 1
ATOM 983 C CA . TYR A 1 121 ? -18.017 -5.009 10.952 1.00 57.62 121 TYR A CA 1
ATOM 984 C C . TYR A 1 121 ? -18.137 -4.701 12.450 1.00 57.62 121 TYR A C 1
ATOM 986 O O . TYR A 1 121 ? -19.005 -5.258 13.119 1.00 57.62 121 TYR A O 1
ATOM 994 N N . GLU A 1 122 ? -17.243 -3.882 12.999 1.00 49.41 122 GLU A N 1
ATOM 995 C CA . GLU A 1 122 ? -17.362 -3.397 14.384 1.00 49.41 122 GLU A CA 1
ATOM 996 C C . GLU A 1 122 ? -17.166 -1.887 14.457 1.00 49.41 122 GLU A C 1
ATOM 998 O O . GLU A 1 122 ? -16.156 -1.399 13.899 1.00 49.41 122 GLU A O 1
#

Secondary structure (DSSP, 8-state):
-HHHHHHHHHHTHHHHHTTT--SHHHHHHHHHHHHHHHHHS---HHHHHHHHHHHHHHHHHH----HHHHHHHHH-S--HHHHHHHTT---S--SSSSSPPTTHHHHHHHHHHHHHHHT---

Sequence (122 aa):
MLTAITESCIENWDLVDEYGIDNDDIACELNTVWCETILSTDIAKSEKVDLEVNFDFWQNEWGSYFDMARAALQQGWDYPPLQQILQGNITSTSLWEGFPPDYAEDLALIRLQILERQQRYE

Radius of gyration: 15.86 Å; chains: 1; bounding box: 34×32×42 Å